Protein AF-A0A7J8ND18-F1 (afdb_monomer_lite)

InterPro domains:
  IPR052965 Pigment-associated catalase-like [PTHR31694] (30-155)

Foldseek 3Di:
DPVPVVVVVVVDDDDDDPPPPPDDDPDVVNQVVLLVCLQLLQVLLQQLCCQQPVGGCCPVPVVLQVPDDREAARHHAPEDPVLSVVSVVSNVVSVVSSVVSVVPYVHDHHHHHHPRQVVVLVVVCVVVVHGDVVGQGLRHYSVSVVVSSVCSVVD

pLDDT: mean 86.58, std 19.14, range [38.84, 98.81]

Structure (mmCIF, N/CA/C/O backbone):
data_AF-A0A7J8ND18-F1
#
_entry.id   AF-A0A7J8ND18-F1
#
loop_
_atom_site.group_PDB
_atom_site.id
_atom_site.type_symbol
_atom_site.label_atom_id
_atom_site.label_alt_id
_atom_site.label_comp_id
_atom_site.label_asym_id
_atom_site.label_entity_id
_atom_site.label_seq_id
_atom_site.pdbx_PDB_ins_code
_atom_site.Cartn_x
_atom_site.Cartn_y
_atom_site.Cartn_z
_atom_site.occupancy
_atom_site.B_iso_or_equiv
_atom_site.auth_seq_id
_atom_site.auth_comp_id
_atom_site.auth_asym_id
_atom_site.auth_atom_id
_atom_site.pdbx_PDB_model_num
ATOM 1 N N . ILE A 1 1 ? -32.021 -15.492 -20.166 1.00 52.62 1 ILE A N 1
ATOM 2 C CA . ILE A 1 1 ? -31.017 -15.597 -21.257 1.00 52.62 1 ILE A CA 1
ATOM 3 C C . ILE A 1 1 ? -30.971 -14.250 -21.975 1.00 52.62 1 ILE A C 1
ATOM 5 O O . ILE A 1 1 ? -31.582 -14.077 -23.013 1.00 52.62 1 ILE A O 1
ATOM 9 N N . VAL A 1 2 ? -30.353 -13.254 -21.334 1.00 46.97 2 VAL A N 1
ATOM 10 C CA . VAL A 1 2 ? -30.198 -11.881 -21.872 1.00 46.97 2 VAL A CA 1
ATOM 11 C C . VAL A 1 2 ? -28.775 -11.345 -21.612 1.00 46.97 2 VAL A C 1
ATOM 13 O O . VAL A 1 2 ? -28.368 -10.350 -22.189 1.00 46.97 2 VAL A O 1
ATOM 16 N N . PHE A 1 3 ? -27.944 -12.071 -20.852 1.00 38.84 3 PHE A N 1
ATOM 17 C CA . PHE A 1 3 ? -26.566 -11.668 -20.536 1.00 38.84 3 PHE A CA 1
ATOM 18 C C . PHE A 1 3 ? -25.488 -12.164 -21.517 1.00 38.84 3 PHE A C 1
ATOM 20 O O . PHE A 1 3 ? -24.337 -11.769 -21.392 1.00 38.84 3 PHE A O 1
ATOM 27 N N . ILE A 1 4 ? -25.834 -12.985 -22.516 1.00 46.16 4 ILE A N 1
ATOM 28 C CA . ILE A 1 4 ? -24.847 -13.510 -23.486 1.00 46.16 4 ILE A CA 1
ATOM 29 C C . ILE A 1 4 ? -24.757 -12.637 -24.753 1.00 46.16 4 ILE A C 1
ATOM 31 O O . ILE A 1 4 ? -23.745 -12.650 -25.447 1.00 46.16 4 ILE A O 1
ATOM 35 N N . SER A 1 5 ? -25.754 -11.788 -25.028 1.00 41.91 5 SER A N 1
ATOM 36 C CA . SER A 1 5 ? -25.752 -10.968 -26.249 1.00 41.91 5 SER A CA 1
ATOM 37 C C . SER A 1 5 ? -24.842 -9.737 -26.186 1.00 41.91 5 SER A C 1
ATOM 39 O O . SER A 1 5 ? -24.478 -9.226 -27.239 1.00 41.91 5 SER A O 1
ATOM 41 N N . SER A 1 6 ? -24.450 -9.260 -24.998 1.00 43.75 6 SER A N 1
ATOM 42 C CA . SER A 1 6 ? -23.570 -8.082 -24.885 1.00 43.75 6 SER A CA 1
ATOM 43 C C . SER A 1 6 ? -22.081 -8.423 -25.020 1.00 43.75 6 SER A C 1
ATOM 45 O O . SER A 1 6 ? -21.260 -7.514 -25.106 1.00 43.75 6 SER A O 1
ATOM 47 N N . PHE A 1 7 ? -21.718 -9.710 -25.040 1.00 42.44 7 PHE A N 1
ATOM 48 C CA . PHE A 1 7 ? -20.319 -10.146 -25.128 1.00 42.44 7 PHE A CA 1
ATOM 49 C C . PHE A 1 7 ? -19.871 -10.454 -26.566 1.00 42.44 7 PHE A C 1
ATOM 51 O O . PHE A 1 7 ? -18.680 -10.491 -26.853 1.00 42.44 7 PHE A O 1
ATOM 58 N N . ILE A 1 8 ? -20.818 -10.629 -27.494 1.00 41.97 8 ILE A N 1
ATOM 59 C CA . ILE A 1 8 ? -20.528 -10.935 -28.905 1.00 41.97 8 ILE A CA 1
ATOM 60 C C . ILE A 1 8 ? -20.434 -9.649 -29.751 1.00 41.97 8 ILE A C 1
ATOM 62 O O . ILE A 1 8 ? -19.750 -9.632 -30.768 1.00 41.97 8 ILE A O 1
ATOM 66 N N . THR A 1 9 ? -21.025 -8.530 -29.319 1.00 41.19 9 THR A N 1
ATOM 67 C CA . THR A 1 9 ? -20.967 -7.253 -30.060 1.00 41.19 9 THR A CA 1
ATOM 68 C C . THR A 1 9 ? -19.680 -6.447 -29.856 1.00 41.19 9 THR A C 1
ATOM 70 O O . THR A 1 9 ? -19.449 -5.510 -30.611 1.00 41.19 9 THR A O 1
ATOM 73 N N . SER A 1 10 ? -18.801 -6.832 -28.922 1.00 39.81 10 SER A N 1
ATOM 74 C CA . SER A 1 10 ? -17.419 -6.310 -28.856 1.00 39.81 10 SER A CA 1
ATOM 75 C C . SER A 1 10 ? -16.422 -7.137 -29.682 1.00 39.81 10 SER A C 1
ATOM 77 O O . SER A 1 10 ? -15.241 -6.806 -29.731 1.00 39.81 10 SER A O 1
ATOM 79 N N . LEU A 1 11 ? -16.884 -8.196 -30.361 1.00 45.31 11 LEU A N 1
ATOM 80 C CA . LEU A 1 11 ? -16.073 -9.075 -31.213 1.00 45.31 11 LEU A CA 1
ATOM 81 C C . LEU A 1 11 ? -16.159 -8.695 -32.704 1.00 45.31 11 LEU A C 1
ATOM 83 O O . LEU A 1 11 ? -16.086 -9.546 -33.584 1.00 45.31 11 LEU A O 1
ATOM 87 N N . LEU A 1 12 ? -16.332 -7.404 -32.985 1.00 42.28 12 LEU A N 1
ATOM 88 C CA . LEU A 1 12 ? -16.217 -6.799 -34.313 1.00 42.28 12 LEU A CA 1
ATOM 89 C C . LEU A 1 12 ? -15.382 -5.521 -34.173 1.00 42.28 12 LEU A C 1
ATOM 91 O O . LEU A 1 12 ? -15.852 -4.408 -34.393 1.00 42.28 12 LEU A O 1
ATOM 95 N N . LEU A 1 13 ? -14.124 -5.689 -33.759 1.00 45.69 13 LEU A N 1
ATOM 96 C CA . LEU A 1 13 ? -13.104 -4.677 -34.015 1.00 45.69 13 LEU A CA 1
ATOM 97 C C . LEU A 1 13 ? -12.993 -4.519 -35.541 1.00 45.69 13 LEU A C 1
ATOM 99 O O . LEU A 1 13 ? -12.847 -5.531 -36.237 1.00 45.69 13 LEU A O 1
ATOM 103 N N . PRO A 1 14 ? -13.057 -3.293 -36.088 1.00 41.94 14 PRO A N 1
ATOM 104 C CA . PRO A 1 14 ? -12.656 -3.069 -37.464 1.00 41.94 14 PRO A CA 1
ATOM 105 C C . PRO A 1 14 ? -11.209 -3.540 -37.600 1.00 41.94 14 PRO A C 1
ATOM 107 O O . PRO A 1 14 ? -10.385 -3.219 -36.744 1.00 41.94 14 PRO A O 1
ATOM 110 N N . SER A 1 15 ? -10.960 -4.335 -38.643 1.00 41.69 15 SER A N 1
ATOM 111 C CA . SER A 1 15 ? -9.657 -4.679 -39.220 1.00 41.69 15 SER A CA 1
ATOM 112 C C . SER A 1 15 ? -8.483 -3.988 -38.533 1.00 41.69 15 SER A C 1
ATOM 114 O O . SER A 1 15 ? -8.320 -2.777 -38.677 1.00 41.69 15 SER A O 1
ATOM 116 N N . ALA A 1 16 ? -7.664 -4.770 -37.824 1.00 46.75 16 ALA A N 1
ATOM 117 C CA . ALA A 1 16 ? -6.378 -4.326 -37.313 1.00 46.75 16 ALA A CA 1
ATOM 118 C C . ALA A 1 16 ? -5.662 -3.511 -38.398 1.00 46.75 16 ALA A C 1
ATOM 120 O O . ALA A 1 16 ? -5.344 -4.031 -39.470 1.00 46.75 16 ALA A O 1
ATOM 121 N N . TYR A 1 17 ? -5.460 -2.220 -38.139 1.00 49.31 17 TYR A N 1
ATOM 122 C CA . TYR A 1 17 ? -4.496 -1.448 -38.901 1.00 49.31 17 TYR A CA 1
ATOM 123 C C . TYR A 1 17 ? -3.160 -2.187 -38.773 1.00 49.31 17 TYR A C 1
ATOM 125 O O . TYR A 1 17 ? -2.837 -2.624 -37.661 1.00 49.31 17 TYR A O 1
ATOM 133 N N . PRO A 1 18 ? -2.398 -2.389 -39.860 1.00 44.91 18 PRO A N 1
ATOM 134 C CA . PRO A 1 18 ? -1.032 -2.853 -39.711 1.00 44.91 18 PRO A CA 1
ATOM 135 C C . PRO A 1 18 ? -0.334 -1.834 -38.811 1.00 44.91 18 PRO A C 1
ATOM 137 O O . PRO A 1 18 ? -0.204 -0.664 -39.168 1.00 44.91 18 PRO A O 1
ATOM 140 N N . LEU A 1 19 ? 0.007 -2.258 -37.593 1.00 47.62 19 LEU A N 1
ATOM 141 C CA . LEU A 1 19 ? 0.832 -1.467 -36.700 1.00 47.62 19 LEU A CA 1
ATOM 142 C C . LEU A 1 19 ? 2.175 -1.368 -37.418 1.00 47.62 19 LEU A C 1
ATOM 144 O O . LEU A 1 19 ? 2.897 -2.364 -37.498 1.00 47.62 19 LEU A O 1
ATOM 148 N N . ASP A 1 20 ? 2.456 -0.211 -38.015 1.00 44.81 20 ASP A N 1
ATOM 149 C CA . ASP A 1 20 ? 3.760 0.060 -38.598 1.00 44.81 20 ASP A CA 1
ATOM 150 C C . ASP A 1 20 ? 4.790 -0.099 -37.481 1.00 44.81 20 ASP A C 1
ATOM 152 O O . ASP A 1 20 ? 4.908 0.719 -36.567 1.00 44.81 20 ASP A O 1
ATOM 156 N N . LEU A 1 21 ? 5.502 -1.224 -37.536 1.00 47.69 21 LEU A N 1
ATOM 157 C CA . LEU A 1 21 ? 6.526 -1.646 -36.594 1.00 47.69 21 LEU A CA 1
ATOM 158 C C . LEU A 1 21 ? 7.816 -0.861 -36.857 1.00 47.69 21 LEU A C 1
ATOM 160 O O . LEU A 1 21 ? 8.890 -1.433 -37.014 1.00 47.69 21 LEU A O 1
ATOM 164 N N . ASN A 1 22 ? 7.706 0.462 -36.933 1.00 42.41 22 ASN A N 1
ATOM 165 C CA . ASN A 1 22 ? 8.839 1.365 -36.889 1.00 42.41 22 ASN A CA 1
ATOM 166 C C . ASN A 1 22 ? 8.890 1.941 -35.475 1.00 42.41 22 ASN A C 1
ATOM 168 O O . ASN A 1 22 ? 8.453 3.056 -35.199 1.0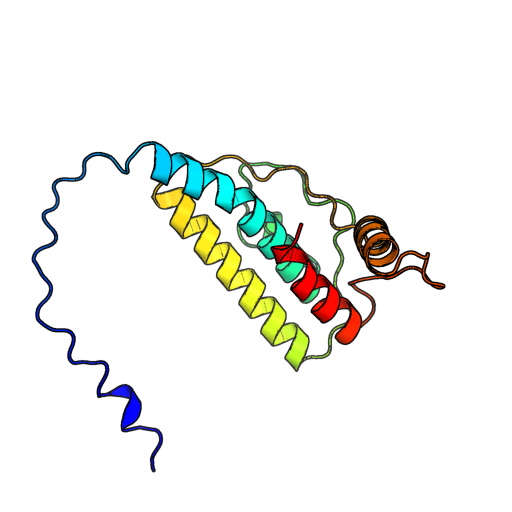0 42.41 22 ASN A O 1
ATOM 172 N N . ALA A 1 23 ? 9.336 1.101 -34.542 1.00 63.66 23 ALA A N 1
ATOM 173 C CA . ALA A 1 23 ? 9.592 1.507 -33.175 1.00 63.66 23 ALA A CA 1
ATOM 174 C C . A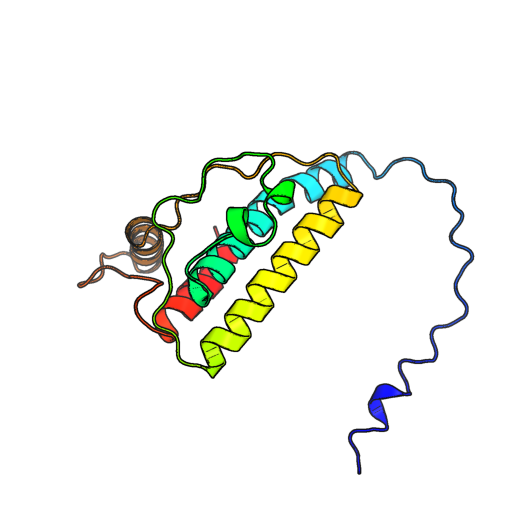LA A 1 23 ? 10.604 2.649 -33.181 1.00 63.66 23 ALA A C 1
ATOM 176 O O . ALA A 1 23 ? 11.783 2.386 -33.373 1.00 63.66 23 ALA A O 1
ATOM 177 N N . THR A 1 24 ? 10.186 3.886 -32.925 1.00 55.75 24 THR A N 1
ATOM 178 C CA . THR A 1 24 ? 11.139 4.920 -32.520 1.00 55.75 24 THR A CA 1
ATOM 179 C C . THR A 1 24 ? 10.456 6.055 -31.780 1.00 55.75 24 THR A C 1
ATOM 181 O O . THR A 1 24 ? 9.785 6.889 -32.377 1.00 55.75 24 THR A O 1
ATOM 184 N N . ILE A 1 25 ? 10.782 6.089 -30.486 1.00 57.69 25 ILE A N 1
ATOM 185 C CA . ILE A 1 25 ? 10.691 7.217 -29.564 1.00 57.69 25 ILE A CA 1
ATOM 186 C C . ILE A 1 25 ? 9.259 7.465 -29.086 1.00 57.69 25 ILE A C 1
ATOM 188 O O . ILE A 1 25 ? 8.532 8.282 -29.642 1.00 57.69 25 ILE A O 1
ATOM 192 N N . LEU A 1 26 ? 8.893 6.810 -27.974 1.00 59.03 26 LEU A N 1
ATOM 193 C CA . LEU A 1 26 ? 8.002 7.482 -27.030 1.00 59.03 26 LEU A CA 1
ATOM 194 C C . LEU A 1 26 ? 8.591 8.879 -26.810 1.00 59.03 26 LEU A C 1
ATOM 196 O O . LEU A 1 26 ? 9.777 8.958 -26.462 1.00 59.03 26 LEU A O 1
ATOM 200 N N . PRO A 1 27 ? 7.832 9.957 -27.066 1.00 67.38 27 PRO A N 1
ATOM 201 C CA . PRO A 1 27 ? 8.244 11.297 -26.692 1.00 67.38 27 PRO A CA 1
ATOM 202 C C . PRO A 1 27 ? 8.844 11.255 -25.287 1.00 67.38 27 PRO A C 1
ATOM 204 O O . PRO A 1 27 ? 8.302 10.585 -24.414 1.00 67.38 27 PRO A O 1
ATOM 207 N N . ILE A 1 28 ? 9.966 11.939 -25.060 1.00 62.88 28 ILE A N 1
ATOM 208 C CA . ILE A 1 28 ? 10.647 11.930 -23.749 1.00 62.88 28 ILE A CA 1
ATOM 209 C C . ILE A 1 28 ? 9.652 12.251 -22.615 1.00 62.88 28 ILE A C 1
ATOM 211 O O . ILE A 1 28 ? 9.689 11.627 -21.562 1.00 62.88 28 ILE A O 1
ATOM 215 N N . PHE A 1 29 ? 8.689 13.134 -22.895 1.00 62.56 29 PHE A N 1
ATOM 216 C CA . PHE A 1 29 ? 7.576 13.459 -22.006 1.00 62.56 29 PHE A CA 1
ATOM 217 C C . PHE A 1 29 ? 6.713 12.247 -21.597 1.00 62.56 29 PHE A C 1
ATOM 219 O O . PHE A 1 29 ? 6.344 12.123 -20.432 1.00 62.56 29 PHE A O 1
ATOM 226 N N . ASP A 1 30 ? 6.428 11.331 -22.522 1.00 79.62 30 ASP A N 1
ATOM 227 C CA . ASP A 1 30 ? 5.645 10.125 -22.240 1.00 79.62 30 ASP A CA 1
ATOM 228 C C . ASP A 1 30 ? 6.448 9.136 -21.381 1.00 79.62 30 ASP A C 1
ATOM 230 O O . ASP A 1 30 ? 5.874 8.438 -20.548 1.00 79.62 30 ASP A O 1
ATOM 234 N N . VAL A 1 31 ? 7.780 9.103 -21.528 1.00 83.62 31 VAL A N 1
ATOM 235 C CA . VAL A 1 31 ? 8.662 8.295 -20.667 1.00 83.62 31 VAL A CA 1
ATOM 236 C C . VAL A 1 31 ? 8.654 8.827 -19.237 1.00 83.62 31 VAL A C 1
ATOM 238 O O . VAL A 1 31 ? 8.441 8.044 -18.312 1.00 83.62 31 VAL A O 1
ATOM 241 N N . ASP A 1 32 ? 8.827 10.137 -19.054 1.00 85.75 32 ASP A N 1
ATOM 242 C CA . ASP A 1 32 ? 8.846 10.759 -17.726 1.00 85.75 32 ASP A CA 1
ATOM 243 C C . ASP A 1 32 ? 7.499 10.593 -17.005 1.00 85.75 32 ASP A C 1
ATOM 245 O O . ASP A 1 32 ? 7.466 10.295 -15.811 1.00 85.75 32 ASP A O 1
ATOM 249 N N . LEU A 1 33 ? 6.379 10.719 -17.727 1.00 87.38 33 LEU A N 1
ATOM 250 C CA . LEU A 1 33 ? 5.041 10.513 -17.168 1.00 87.38 33 LEU A CA 1
ATOM 251 C C . LEU A 1 33 ? 4.821 9.057 -16.729 1.00 87.38 33 LEU A C 1
ATOM 253 O O . LEU A 1 33 ? 4.295 8.800 -15.643 1.00 87.38 33 LEU A O 1
ATOM 257 N N . LEU A 1 34 ? 5.249 8.099 -17.554 1.00 88.31 34 LEU A N 1
ATOM 258 C CA . LEU A 1 34 ? 5.173 6.678 -17.224 1.00 88.31 34 LEU A CA 1
ATOM 259 C C . LEU A 1 34 ? 6.073 6.328 -16.038 1.00 88.31 34 LEU A C 1
ATOM 261 O O . LEU A 1 34 ? 5.646 5.606 -15.138 1.00 88.31 34 LEU A O 1
ATOM 265 N N . GLU A 1 35 ? 7.293 6.854 -15.982 1.00 89.75 35 GLU A N 1
ATOM 266 C CA . GLU A 1 35 ? 8.160 6.652 -14.825 1.00 89.75 35 GLU A CA 1
ATOM 267 C C . GLU A 1 35 ? 7.556 7.290 -13.572 1.00 89.75 35 GLU A C 1
ATOM 269 O O . GLU A 1 35 ? 7.465 6.616 -12.549 1.00 89.75 35 GLU A O 1
ATOM 274 N N . PHE A 1 36 ? 7.036 8.516 -13.642 1.00 89.62 36 PHE A N 1
ATOM 275 C CA . PHE A 1 36 ? 6.357 9.148 -12.510 1.00 89.62 36 PHE A CA 1
ATOM 276 C C . PHE A 1 36 ? 5.229 8.270 -11.949 1.00 89.62 36 PHE A C 1
ATOM 278 O O . PHE A 1 36 ? 5.169 8.067 -10.730 1.00 89.62 36 PHE A O 1
ATOM 285 N N . SER A 1 37 ? 4.406 7.683 -12.829 1.00 91.88 37 SER A N 1
ATOM 286 C CA . SER A 1 37 ? 3.293 6.812 -12.431 1.00 91.88 37 SER A CA 1
ATOM 287 C C . SER A 1 37 ? 3.737 5.588 -11.623 1.00 91.88 37 SER A C 1
ATOM 289 O O . SER A 1 37 ? 3.019 5.179 -10.715 1.00 91.88 37 SER A O 1
ATOM 291 N N . LEU A 1 38 ? 4.959 5.069 -11.832 1.00 94.81 38 LEU A N 1
ATOM 292 C CA . LEU A 1 38 ? 5.465 3.910 -11.082 1.00 94.81 38 LEU A CA 1
ATOM 293 C C . LEU A 1 38 ? 5.472 4.124 -9.565 1.00 94.81 38 LEU A C 1
ATOM 295 O O . LEU A 1 38 ? 5.362 3.145 -8.832 1.00 94.81 38 LEU A O 1
ATOM 299 N N . ASN A 1 39 ? 5.598 5.363 -9.077 1.00 94.19 39 ASN A N 1
ATOM 300 C CA . ASN A 1 39 ? 5.519 5.634 -7.638 1.00 94.19 39 ASN A CA 1
ATOM 301 C C . ASN A 1 39 ? 4.168 5.199 -7.060 1.00 94.19 39 ASN A C 1
ATOM 303 O O . ASN A 1 39 ? 4.137 4.507 -6.041 1.00 94.19 39 ASN A O 1
ATOM 307 N N . LEU A 1 40 ? 3.080 5.574 -7.737 1.00 94.38 40 LEU A N 1
ATOM 308 C CA . LEU A 1 40 ? 1.718 5.256 -7.322 1.00 94.38 40 LEU A CA 1
ATOM 309 C C . LEU A 1 40 ? 1.446 3.758 -7.458 1.00 94.38 40 LEU A C 1
ATOM 311 O O . LEU A 1 40 ? 0.952 3.130 -6.531 1.00 94.38 40 LEU A O 1
ATOM 315 N N . GLU A 1 41 ? 1.883 3.165 -8.563 1.00 96.19 41 GLU A N 1
ATOM 316 C CA . GLU A 1 41 ? 1.708 1.736 -8.828 1.00 96.19 41 GLU A CA 1
ATOM 317 C C . GLU A 1 41 ? 2.397 0.865 -7.763 1.00 96.19 41 GLU A C 1
ATOM 319 O O . GLU A 1 41 ? 1.837 -0.120 -7.283 1.00 96.19 41 GLU A O 1
ATOM 324 N N . TYR A 1 42 ? 3.609 1.237 -7.326 1.00 97.38 42 TYR A N 1
ATOM 325 C CA . TYR A 1 42 ? 4.273 0.553 -6.214 1.00 97.38 42 TYR A CA 1
ATOM 326 C C . TYR A 1 42 ? 3.537 0.742 -4.885 1.00 97.38 42 TYR A C 1
ATOM 328 O O . TYR A 1 42 ? 3.444 -0.214 -4.111 1.00 97.38 42 TYR A O 1
ATOM 336 N N . LEU A 1 43 ? 3.053 1.958 -4.616 1.00 96.94 43 LEU A N 1
ATOM 337 C CA . LEU A 1 43 ? 2.305 2.291 -3.406 1.00 96.94 43 LEU A CA 1
ATOM 338 C C . LEU A 1 43 ? 1.035 1.441 -3.299 1.00 96.94 43 LEU A C 1
ATOM 340 O O . LEU A 1 43 ? 0.825 0.775 -2.285 1.00 96.94 43 LEU A O 1
ATOM 344 N N . GLU A 1 44 ? 0.230 1.422 -4.357 1.00 97.69 44 GLU A N 1
ATOM 345 C CA . GLU A 1 44 ? -1.024 0.678 -4.421 1.00 97.69 44 GLU A CA 1
ATOM 346 C C . GLU A 1 44 ? -0.788 -0.835 -4.387 1.00 97.69 44 GLU A C 1
ATOM 348 O O . GLU A 1 44 ? -1.429 -1.539 -3.603 1.00 97.69 44 GLU A O 1
ATOM 353 N N . ALA A 1 45 ? 0.182 -1.344 -5.158 1.00 98.12 45 ALA A N 1
ATOM 354 C CA . ALA A 1 45 ? 0.503 -2.767 -5.163 1.00 98.12 45 ALA A CA 1
ATOM 355 C C . ALA A 1 45 ? 0.882 -3.268 -3.766 1.00 98.12 45 ALA A C 1
ATOM 357 O O . ALA A 1 45 ? 0.314 -4.255 -3.296 1.00 98.12 45 ALA A O 1
ATOM 358 N N . ASP A 1 46 ? 1.812 -2.601 -3.077 1.00 98.19 46 ASP A N 1
ATOM 359 C CA . ASP A 1 46 ? 2.190 -3.019 -1.728 1.00 98.19 46 ASP A CA 1
ATOM 360 C C . ASP A 1 46 ? 1.036 -2.843 -0.741 1.00 98.19 46 ASP A C 1
ATOM 362 O O . ASP A 1 46 ? 0.783 -3.757 0.045 1.00 98.19 46 ASP A O 1
ATOM 366 N N . PHE A 1 47 ? 0.299 -1.731 -0.789 1.00 98.56 47 PHE A N 1
ATOM 367 C CA . PHE A 1 47 ? -0.819 -1.498 0.124 1.00 98.56 47 PHE A CA 1
ATOM 368 C C . PHE A 1 47 ? -1.908 -2.573 0.000 1.00 98.56 47 PHE A C 1
ATOM 370 O O . PHE A 1 47 ? -2.311 -3.164 1.006 1.00 98.56 47 PHE A O 1
ATOM 377 N N . PHE A 1 48 ? -2.347 -2.892 -1.219 1.00 98.75 48 PHE A N 1
ATOM 378 C CA . PHE A 1 48 ? -3.388 -3.895 -1.448 1.00 98.75 48 PHE A CA 1
ATOM 379 C C . PHE A 1 48 ? -2.906 -5.323 -1.175 1.00 98.75 48 PHE A C 1
ATOM 381 O O . PHE A 1 48 ? -3.619 -6.104 -0.535 1.00 98.75 48 PHE A O 1
ATOM 388 N N . LEU A 1 49 ? -1.686 -5.675 -1.595 1.00 98.81 49 LEU A N 1
ATOM 389 C CA . LEU A 1 49 ? -1.125 -7.002 -1.332 1.00 98.81 49 LEU A CA 1
ATOM 390 C C . LEU A 1 49 ? -0.911 -7.234 0.167 1.00 98.81 49 LEU A C 1
ATOM 392 O O . LEU A 1 49 ? -1.307 -8.285 0.675 1.00 98.81 49 LEU A O 1
ATOM 396 N N . PHE A 1 50 ? -0.362 -6.260 0.902 1.00 98.75 50 PHE A N 1
ATOM 397 C CA . PHE A 1 50 ? -0.266 -6.369 2.357 1.00 98.75 50 PHE A CA 1
ATOM 398 C C . PHE A 1 50 ? -1.645 -6.428 2.996 1.00 98.75 50 PHE A C 1
ATOM 400 O O . PHE A 1 50 ? -1.880 -7.350 3.773 1.00 98.75 50 PHE A O 1
ATOM 407 N N . GLY A 1 51 ? -2.571 -5.545 2.616 1.00 98.69 51 GLY A N 1
ATOM 408 C CA . GLY A 1 51 ? -3.938 -5.543 3.130 1.00 98.69 51 GLY A CA 1
ATOM 409 C C . GLY A 1 51 ? -4.606 -6.913 3.041 1.00 98.69 51 GLY A C 1
ATOM 410 O O . GLY A 1 51 ? -5.196 -7.367 4.020 1.00 98.69 51 GLY A O 1
ATOM 411 N N . SER A 1 52 ? -4.441 -7.619 1.918 1.00 98.75 52 SER A N 1
ATOM 412 C CA . SER A 1 52 ? -5.055 -8.935 1.731 1.00 98.75 52 SER A CA 1
ATOM 413 C C . SER A 1 52 ? -4.226 -10.121 2.253 1.00 98.75 52 SER A C 1
ATOM 415 O O . SER A 1 52 ? -4.729 -11.003 2.956 1.00 98.75 52 SER A O 1
ATOM 417 N N . LEU A 1 53 ? -2.939 -10.183 1.909 1.00 98.56 53 LEU A N 1
ATOM 418 C CA . LEU A 1 53 ? -2.084 -11.353 2.148 1.00 98.56 53 LEU A CA 1
ATOM 419 C C . LEU A 1 53 ? -1.202 -11.211 3.392 1.00 98.56 53 LEU A C 1
ATOM 421 O O . LEU A 1 53 ? -0.702 -12.212 3.910 1.00 98.56 53 LEU A O 1
ATOM 425 N N . GLY A 1 54 ? -0.987 -9.985 3.867 1.00 98.44 54 GLY A N 1
ATOM 426 C CA . GLY A 1 54 ? 0.041 -9.647 4.853 1.00 98.44 54 GLY A CA 1
ATOM 427 C C . GLY A 1 54 ? 1.461 -9.660 4.289 1.00 98.44 54 GLY A C 1
ATOM 428 O O . GLY A 1 54 ? 2.414 -9.748 5.058 1.00 98.44 54 GLY A O 1
ATOM 429 N N . ARG A 1 55 ? 1.611 -9.659 2.959 1.00 97.94 55 ARG A N 1
ATOM 430 C CA . ARG A 1 55 ? 2.892 -9.730 2.242 1.00 97.94 55 ARG A CA 1
ATOM 431 C 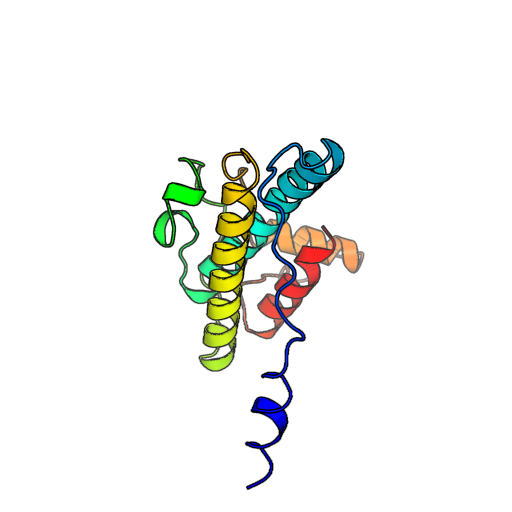C . ARG A 1 55 ? 2.777 -8.925 0.948 1.00 97.94 55 ARG A C 1
ATOM 433 O O . ARG A 1 55 ? 1.729 -8.981 0.316 1.00 97.94 55 ARG A O 1
ATOM 440 N N . GLY A 1 56 ? 3.839 -8.226 0.559 1.00 97.69 56 GLY A N 1
ATOM 441 C CA . GLY A 1 56 ? 3.842 -7.330 -0.603 1.00 97.69 56 GLY A CA 1
ATOM 442 C C . GLY A 1 56 ? 4.583 -7.868 -1.825 1.00 97.69 56 GLY A C 1
ATOM 443 O O . GLY A 1 56 ? 4.757 -9.080 -2.013 1.00 97.69 56 GLY A O 1
ATOM 444 N N . LEU A 1 57 ? 5.059 -6.938 -2.651 1.00 98.12 57 LEU A N 1
ATOM 445 C CA . LEU A 1 57 ? 5.760 -7.215 -3.905 1.00 98.12 57 LEU A CA 1
ATOM 446 C C . LEU A 1 57 ? 7.011 -8.076 -3.724 1.00 98.12 57 LEU A C 1
ATOM 448 O O . LEU A 1 57 ? 7.296 -8.901 -4.588 1.00 98.12 57 LEU A O 1
ATOM 452 N N . ASP A 1 58 ? 7.715 -7.953 -2.597 1.00 97.12 58 ASP A N 1
ATOM 453 C CA . ASP A 1 58 ? 8.925 -8.738 -2.308 1.00 97.12 58 ASP A CA 1
ATOM 454 C C . ASP A 1 58 ? 8.662 -10.252 -2.276 1.00 97.12 58 ASP A C 1
ATOM 456 O O . ASP A 1 58 ? 9.569 -11.053 -2.488 1.00 97.12 58 ASP A O 1
ATOM 460 N N . MET A 1 59 ? 7.413 -10.660 -2.046 1.00 97.06 59 MET A N 1
ATOM 461 C CA . MET A 1 59 ? 7.005 -12.060 -2.088 1.00 97.06 59 MET A CA 1
ATOM 462 C C . MET A 1 59 ? 6.266 -12.414 -3.383 1.00 97.06 59 MET A C 1
ATOM 464 O O . MET A 1 59 ? 6.496 -13.476 -3.957 1.00 97.06 59 MET A O 1
ATOM 468 N N . VAL A 1 60 ? 5.364 -11.541 -3.835 1.00 97.56 60 VAL A N 1
ATOM 469 C CA . VAL A 1 60 ? 4.460 -11.827 -4.961 1.00 97.56 60 VAL A CA 1
ATOM 470 C C . VAL A 1 60 ? 5.158 -11.665 -6.313 1.00 97.56 60 VAL A C 1
ATOM 472 O O . VAL A 1 60 ? 4.882 -12.414 -7.250 1.00 97.56 60 VAL A O 1
ATOM 475 N N . ALA A 1 61 ? 6.061 -10.691 -6.433 1.00 96.94 61 ALA A N 1
ATOM 476 C CA . ALA A 1 61 ? 6.776 -10.376 -7.663 1.00 96.94 61 ALA A CA 1
ATOM 477 C C . ALA A 1 61 ? 8.142 -9.711 -7.367 1.00 96.94 61 ALA A C 1
ATOM 479 O O . ALA A 1 61 ? 8.363 -8.567 -7.775 1.00 96.94 61 ALA A O 1
ATOM 480 N N . PRO A 1 62 ? 9.087 -10.410 -6.704 1.00 95.19 62 PRO A N 1
ATOM 481 C CA . PRO A 1 62 ? 10.337 -9.824 -6.193 1.00 95.19 62 PRO A CA 1
ATOM 482 C C . PRO A 1 62 ? 11.179 -9.119 -7.265 1.00 95.19 62 PRO A C 1
ATOM 484 O O . PRO A 1 62 ? 11.797 -8.087 -7.017 1.00 95.19 62 PRO A O 1
ATOM 487 N N . ASN A 1 63 ? 11.155 -9.623 -8.500 1.00 95.31 63 ASN A N 1
ATOM 488 C CA . ASN A 1 63 ? 11.880 -9.015 -9.618 1.00 95.31 63 ASN A CA 1
ATOM 489 C C . ASN A 1 63 ? 11.422 -7.573 -9.914 1.00 95.31 63 ASN A C 1
ATOM 491 O O . ASN A 1 63 ? 12.184 -6.778 -10.467 1.00 95.31 63 ASN A O 1
ATOM 495 N N . LEU A 1 64 ? 10.188 -7.213 -9.544 1.00 95.88 64 LEU A N 1
ATOM 496 C CA . LEU A 1 64 ? 9.655 -5.873 -9.759 1.00 95.88 64 LEU A CA 1
ATOM 497 C C . LEU A 1 64 ? 10.203 -4.858 -8.760 1.00 95.88 64 LEU A C 1
ATOM 499 O O . LEU A 1 64 ? 10.336 -3.699 -9.144 1.00 95.88 64 LEU A O 1
ATOM 503 N N . THR A 1 65 ? 10.589 -5.259 -7.547 1.00 94.19 65 THR A N 1
ATOM 504 C CA . THR A 1 65 ? 11.129 -4.320 -6.550 1.00 94.19 65 THR A CA 1
ATOM 505 C C . THR A 1 65 ? 12.586 -3.958 -6.823 1.00 94.19 65 THR A C 1
ATOM 507 O O . THR A 1 65 ? 13.032 -2.908 -6.380 1.00 94.19 65 THR A O 1
ATOM 510 N N . ARG A 1 66 ? 13.317 -4.766 -7.611 1.00 91.75 66 ARG A N 1
ATOM 511 C CA . ARG A 1 66 ? 14.757 -4.594 -7.903 1.00 91.75 66 ARG A CA 1
ATOM 512 C C . ARG A 1 66 ? 15.618 -4.504 -6.630 1.00 91.75 66 ARG A C 1
ATOM 514 O O . ARG A 1 66 ? 16.589 -3.756 -6.592 1.00 91.75 66 ARG A O 1
ATOM 521 N N . GLY A 1 67 ? 15.267 -5.286 -5.607 1.00 89.56 67 GLY A N 1
ATOM 522 C CA . GLY A 1 67 ? 16.024 -5.365 -4.352 1.00 89.56 67 GLY A CA 1
ATOM 523 C C . GLY A 1 67 ? 15.748 -4.224 -3.371 1.00 89.56 67 GLY A C 1
ATOM 524 O O . GLY A 1 67 ? 16.487 -4.072 -2.401 1.00 89.56 67 GLY A O 1
ATOM 525 N N . SER A 1 68 ? 14.708 -3.421 -3.612 1.00 92.75 68 SER A N 1
ATOM 526 C CA . SER A 1 68 ? 14.289 -2.370 -2.688 1.00 92.75 68 SER A CA 1
ATOM 527 C C . SER A 1 68 ? 13.846 -2.914 -1.323 1.00 92.75 68 SER A C 1
ATOM 529 O O . SER A 1 68 ? 13.249 -3.989 -1.258 1.00 92.75 68 SER A O 1
ATOM 531 N N . PRO A 1 69 ? 14.073 -2.163 -0.232 1.00 95.00 69 PRO A N 1
ATOM 532 C CA . PRO A 1 69 ? 13.665 -2.557 1.117 1.00 95.00 69 PRO A CA 1
ATOM 533 C C . PRO A 1 69 ? 12.134 -2.603 1.272 1.00 95.00 69 PRO A C 1
ATOM 535 O O . PRO A 1 69 ? 11.458 -1.721 0.742 1.00 95.00 69 PRO A O 1
ATOM 538 N N . PRO A 1 70 ? 11.555 -3.589 1.990 1.00 95.75 70 PRO A N 1
ATOM 539 C CA . PRO A 1 70 ? 10.104 -3.759 2.161 1.00 95.75 70 PRO A CA 1
ATOM 540 C C . PRO A 1 70 ? 9.429 -2.509 2.752 1.00 95.75 70 PRO A C 1
ATOM 542 O O . PRO A 1 70 ? 10.089 -1.717 3.430 1.00 95.75 70 PRO A O 1
ATOM 545 N N . PRO A 1 71 ? 8.124 -2.294 2.501 1.00 97.56 71 PRO A N 1
ATOM 546 C CA . PRO A 1 71 ? 7.428 -1.122 3.022 1.00 97.56 71 PRO A CA 1
ATOM 547 C C . PRO A 1 71 ? 7.383 -1.146 4.558 1.00 97.56 71 PRO A C 1
ATOM 549 O O . PRO A 1 71 ? 7.228 -2.199 5.181 1.00 97.56 71 PRO A O 1
ATOM 552 N N . ILE A 1 72 ? 7.504 0.025 5.179 1.00 98.56 72 ILE A N 1
ATOM 553 C CA . ILE A 1 72 ? 7.483 0.173 6.636 1.00 98.56 72 ILE A CA 1
ATOM 554 C C . ILE A 1 72 ? 6.038 0.083 7.125 1.00 98.56 72 ILE A C 1
ATOM 556 O O . ILE A 1 72 ? 5.150 0.741 6.590 1.00 98.56 72 ILE A O 1
ATOM 560 N N . GLY A 1 73 ? 5.800 -0.726 8.159 1.00 98.00 73 GLY A N 1
ATOM 561 C CA . GLY A 1 73 ? 4.533 -0.750 8.898 1.00 98.00 73 GLY A CA 1
ATOM 562 C C . GLY A 1 73 ? 3.312 -1.282 8.139 1.00 98.00 73 GLY A C 1
ATOM 563 O O . GLY A 1 73 ? 2.211 -1.236 8.696 1.00 98.00 73 GLY A O 1
ATOM 564 N N . ALA A 1 74 ? 3.501 -1.802 6.922 1.00 98.06 74 ALA A N 1
ATOM 565 C CA . ALA A 1 74 ? 2.462 -2.474 6.153 1.00 98.06 74 ALA A CA 1
ATOM 566 C C . ALA A 1 74 ? 1.988 -3.744 6.875 1.00 98.06 74 ALA A C 1
ATOM 568 O O . ALA A 1 74 ? 2.794 -4.501 7.421 1.00 98.06 74 ALA A O 1
ATOM 569 N N . GLN A 1 75 ? 0.678 -3.981 6.901 1.00 98.62 75 GLN A N 1
ATOM 570 C CA . GLN A 1 75 ? 0.069 -5.048 7.697 1.00 98.62 75 GLN A CA 1
ATOM 571 C C . GLN A 1 75 ? -1.047 -5.752 6.932 1.00 98.62 75 GLN A C 1
ATOM 573 O O . GLN A 1 75 ? -1.649 -5.193 6.018 1.00 98.62 75 GLN A O 1
ATOM 578 N N . LYS A 1 76 ? -1.356 -6.980 7.361 1.00 98.69 76 LYS A N 1
ATOM 579 C CA . LYS A 1 76 ? -2.594 -7.641 6.956 1.00 98.69 76 LYS A CA 1
ATOM 580 C C . LYS A 1 76 ? -3.783 -6.918 7.575 1.00 98.69 76 LYS A C 1
ATOM 582 O O . LYS A 1 76 ? -3.832 -6.763 8.794 1.00 98.69 76 LYS A O 1
ATOM 587 N N . ALA A 1 77 ? -4.735 -6.508 6.746 1.00 98.75 77 ALA A N 1
ATOM 588 C CA . ALA A 1 77 ? -5.964 -5.890 7.208 1.00 98.75 77 ALA A CA 1
ATOM 589 C C . ALA A 1 77 ? -6.955 -6.949 7.709 1.00 98.75 77 ALA A C 1
ATOM 591 O O . ALA A 1 77 ? -7.017 -8.076 7.211 1.00 98.75 77 ALA A O 1
ATOM 592 N N . ASN A 1 78 ? -7.761 -6.571 8.696 1.00 98.75 78 ASN A N 1
ATOM 593 C CA . ASN A 1 78 ? -8.874 -7.378 9.174 1.00 98.75 78 ASN A CA 1
ATOM 594 C C . ASN A 1 78 ? -10.077 -7.218 8.230 1.00 98.75 78 ASN A C 1
ATOM 596 O O . ASN A 1 78 ? -10.979 -6.420 8.482 1.00 98.75 78 ASN A O 1
ATOM 600 N N . LEU A 1 79 ? -10.038 -7.934 7.107 1.00 98.75 79 LEU A N 1
ATOM 601 C CA . LEU A 1 79 ? -11.061 -7.881 6.064 1.00 98.75 79 LEU A CA 1
ATOM 602 C C . LEU A 1 79 ? -11.964 -9.116 6.100 1.00 98.75 79 LEU A C 1
ATOM 604 O O . LEU A 1 79 ? -11.498 -10.229 6.353 1.00 98.75 79 LEU A O 1
ATOM 608 N N . ASP A 1 80 ? -13.246 -8.938 5.777 1.00 98.62 80 ASP A N 1
ATOM 609 C CA . ASP A 1 80 ? -14.120 -10.073 5.478 1.00 98.62 80 ASP A CA 1
ATOM 610 C C . ASP A 1 80 ? -13.708 -10.782 4.175 1.00 98.62 80 ASP A C 1
ATOM 612 O O . ASP A 1 80 ? -12.911 -10.277 3.384 1.00 98.62 80 ASP A O 1
ATOM 616 N N . GLY A 1 81 ? -14.246 -11.983 3.942 1.00 98.38 81 GLY A N 1
ATOM 617 C CA . GLY A 1 81 ? -13.823 -12.818 2.815 1.00 98.38 81 GLY A CA 1
ATOM 618 C C . GLY A 1 81 ? -14.048 -12.183 1.438 1.00 98.38 81 GLY A C 1
ATOM 619 O O . GLY A 1 81 ? -13.209 -12.348 0.552 1.00 98.38 81 GLY A O 1
ATOM 620 N N . ILE A 1 82 ? -15.145 -11.440 1.259 1.00 98.44 82 ILE A N 1
ATOM 621 C CA . ILE A 1 82 ? -15.486 -10.807 -0.024 1.00 98.44 82 ILE A CA 1
ATOM 622 C C . ILE A 1 82 ? -14.564 -9.615 -0.265 1.00 98.44 82 ILE A C 1
ATOM 624 O O . ILE A 1 82 ? -13.908 -9.541 -1.303 1.00 98.44 82 ILE A O 1
ATOM 628 N N . THR A 1 83 ? -14.468 -8.719 0.714 1.00 98.56 83 THR A N 1
ATOM 629 C CA . THR A 1 83 ? -13.624 -7.523 0.666 1.00 98.56 83 THR A CA 1
ATOM 630 C C . THR A 1 83 ? -12.168 -7.922 0.470 1.00 98.56 83 THR A C 1
ATOM 632 O O . THR A 1 83 ? -11.508 -7.407 -0.426 1.00 98.56 83 THR A O 1
ATOM 635 N N . ASN A 1 84 ? -11.683 -8.916 1.217 1.00 98.75 84 ASN A N 1
ATOM 636 C CA . ASN A 1 84 ? -10.339 -9.458 1.046 1.00 98.75 84 ASN A CA 1
ATOM 637 C C . ASN A 1 84 ? -10.094 -9.971 -0.381 1.00 98.75 84 ASN A C 1
ATOM 639 O O . ASN A 1 84 ? -9.043 -9.700 -0.957 1.00 98.75 84 ASN A O 1
ATOM 643 N N . GLY A 1 85 ? -11.055 -10.699 -0.959 1.00 98.75 85 GLY A N 1
ATOM 644 C CA . GLY A 1 85 ? -10.957 -11.208 -2.328 1.00 98.75 85 GLY A CA 1
ATOM 645 C C . GLY A 1 85 ? -10.881 -10.098 -3.378 1.00 98.75 85 GLY A C 1
ATOM 646 O O . GLY A 1 85 ? -10.119 -10.220 -4.335 1.00 98.75 85 GLY A O 1
ATOM 647 N N . VAL A 1 86 ? -11.625 -9.005 -3.191 1.00 98.62 86 VAL A N 1
ATOM 648 C CA . VAL A 1 86 ? -11.578 -7.829 -4.076 1.00 98.62 86 VAL A CA 1
ATOM 649 C C . VAL A 1 86 ? -10.254 -7.077 -3.924 1.00 98.62 86 VAL A C 1
ATOM 651 O O . VAL A 1 86 ? -9.599 -6.799 -4.925 1.00 98.62 86 VAL A O 1
ATOM 654 N N . ILE A 1 87 ? -9.808 -6.815 -2.693 1.00 98.69 87 ILE A N 1
ATOM 655 C CA . ILE A 1 87 ? -8.527 -6.138 -2.432 1.00 98.69 87 ILE A CA 1
ATOM 656 C C . ILE A 1 87 ? -7.346 -6.939 -2.992 1.00 98.69 87 ILE A C 1
ATOM 658 O O . ILE A 1 87 ? -6.425 -6.359 -3.565 1.00 98.69 87 ILE A O 1
ATOM 662 N N . LEU A 1 88 ? -7.387 -8.272 -2.917 1.00 98.75 88 LEU A N 1
ATOM 663 C CA . LEU A 1 88 ? -6.376 -9.113 -3.556 1.00 98.75 88 LEU A CA 1
ATOM 664 C C . LEU A 1 88 ? -6.333 -8.917 -5.076 1.00 98.75 88 LEU A C 1
ATOM 666 O O . LEU A 1 88 ? -5.255 -8.843 -5.665 1.00 98.75 88 LEU A O 1
ATOM 670 N N . GLN A 1 89 ? -7.501 -8.834 -5.719 1.00 98.69 89 GLN A N 1
ATOM 671 C CA . GLN A 1 89 ? -7.580 -8.591 -7.158 1.00 98.69 89 GLN A CA 1
ATOM 672 C C . GLN A 1 89 ? -7.011 -7.223 -7.528 1.00 98.69 89 GLN A C 1
ATOM 674 O O . GLN A 1 89 ? -6.328 -7.136 -8.545 1.00 98.69 89 GLN A O 1
ATOM 679 N N . PHE A 1 90 ? -7.235 -6.188 -6.712 1.00 98.25 90 PHE A N 1
ATOM 680 C CA . PHE A 1 90 ? -6.606 -4.879 -6.915 1.00 98.25 90 PHE A CA 1
ATOM 681 C C . PHE A 1 90 ? -5.086 -5.001 -6.834 1.00 98.25 90 PHE A C 1
ATOM 683 O O . PHE A 1 90 ? -4.402 -4.653 -7.789 1.00 98.25 90 PHE A O 1
ATOM 690 N N . GLY A 1 91 ? -4.553 -5.643 -5.789 1.00 98.50 91 GLY A N 1
ATOM 691 C CA . GLY A 1 91 ? -3.110 -5.875 -5.670 1.00 98.50 91 GLY A CA 1
ATOM 692 C C . GLY A 1 91 ? -2.501 -6.562 -6.899 1.00 98.50 91 GLY A C 1
ATOM 693 O O . GLY A 1 91 ? -1.449 -6.147 -7.382 1.00 98.50 91 GLY A O 1
ATOM 694 N N . TYR A 1 92 ? -3.169 -7.571 -7.470 1.00 98.75 92 TYR A N 1
ATOM 695 C CA . TYR A 1 92 ? -2.699 -8.214 -8.703 1.00 98.75 92 TYR A CA 1
ATOM 696 C C . TYR A 1 92 ? -2.812 -7.340 -9.957 1.00 98.75 92 TYR A C 1
ATOM 698 O O . TYR A 1 92 ? -1.976 -7.484 -10.854 1.00 98.75 92 TYR A O 1
ATOM 706 N N . GLN A 1 93 ? -3.804 -6.450 -10.038 1.00 98.44 93 GLN A N 1
ATOM 707 C CA . GLN A 1 93 ? -3.912 -5.486 -11.136 1.00 98.44 93 GLN A CA 1
ATOM 708 C C . GLN A 1 93 ? -2.721 -4.527 -11.128 1.00 98.44 93 GLN A C 1
ATOM 710 O O . GLN A 1 93 ? -2.070 -4.382 -12.164 1.00 98.44 93 GLN A O 1
ATOM 715 N N . GLU A 1 94 ? -2.351 -4.000 -9.961 1.00 97.94 94 GLU A N 1
ATOM 716 C CA . GLU A 1 94 ? -1.202 -3.097 -9.825 1.00 97.94 94 GLU A CA 1
ATOM 717 C C . GLU A 1 94 ? 0.128 -3.810 -10.125 1.00 97.94 94 GLU A C 1
ATOM 719 O O . GLU A 1 94 ? 0.984 -3.289 -10.838 1.00 97.94 94 GLU A O 1
ATOM 724 N N . VAL A 1 95 ? 0.286 -5.085 -9.730 1.00 98.50 95 VAL A N 1
ATOM 725 C CA . VAL A 1 95 ? 1.429 -5.906 -10.189 1.00 98.50 95 VAL A CA 1
ATOM 726 C C . VAL A 1 95 ? 1.486 -5.984 -11.722 1.00 98.50 95 VAL A C 1
ATOM 728 O O . VAL A 1 95 ? 2.573 -5.960 -12.310 1.00 98.50 95 VAL A O 1
ATOM 731 N N . GLY A 1 96 ? 0.333 -6.114 -12.380 1.00 97.88 96 GLY A N 1
ATOM 732 C CA . GLY A 1 96 ? 0.215 -6.107 -13.837 1.00 97.88 96 GLY A CA 1
ATOM 733 C C . GLY A 1 96 ? 0.612 -4.768 -14.457 1.00 97.88 96 GLY A C 1
ATOM 734 O O . GLY A 1 96 ? 1.370 -4.755 -15.429 1.00 97.88 96 GLY A O 1
ATOM 735 N N . ARG A 1 97 ? 0.168 -3.650 -13.877 1.00 96.69 97 ARG A N 1
ATOM 736 C CA . ARG A 1 97 ? 0.502 -2.296 -14.339 1.00 96.69 97 ARG A CA 1
ATOM 737 C C . ARG A 1 97 ? 1.985 -1.978 -14.191 1.00 96.69 97 ARG A C 1
ATOM 739 O O . ARG A 1 97 ? 2.605 -1.569 -15.172 1.00 96.69 97 ARG A O 1
ATOM 746 N N . ILE A 1 98 ? 2.603 -2.308 -13.052 1.00 97.50 98 ILE A N 1
ATOM 747 C CA . ILE A 1 98 ? 4.060 -2.179 -12.865 1.00 97.50 98 ILE A CA 1
ATOM 748 C C . ILE A 1 98 ? 4.814 -2.945 -13.962 1.00 97.50 98 ILE A C 1
ATOM 750 O O . ILE A 1 98 ? 5.770 -2.425 -14.538 1.00 97.50 98 ILE A O 1
ATOM 754 N N . LYS A 1 99 ? 4.398 -4.183 -14.276 1.00 96.75 99 LYS A N 1
ATOM 755 C CA . LYS A 1 99 ? 5.004 -4.972 -15.365 1.00 96.75 99 LYS A CA 1
ATOM 756 C C . LYS A 1 99 ? 4.842 -4.282 -16.714 1.00 96.75 99 LYS A C 1
ATOM 758 O O . LYS A 1 99 ? 5.813 -4.193 -17.457 1.00 96.75 99 LYS A O 1
ATOM 763 N N . ALA A 1 100 ? 3.637 -3.810 -17.026 1.00 94.69 100 ALA A N 1
ATOM 764 C CA . ALA A 1 100 ? 3.344 -3.153 -18.293 1.00 94.69 100 ALA A CA 1
ATOM 765 C C . ALA A 1 100 ? 4.214 -1.906 -18.490 1.00 94.69 100 ALA A C 1
ATOM 767 O O . ALA A 1 100 ? 4.878 -1.787 -19.516 1.00 94.69 100 ALA A O 1
ATOM 768 N N . ILE A 1 101 ? 4.297 -1.039 -17.480 1.00 93.00 101 ILE A N 1
ATOM 769 C CA . ILE A 1 101 ? 5.109 0.179 -17.542 1.00 93.00 101 ILE A CA 1
ATOM 770 C C . ILE A 1 101 ? 6.596 -0.174 -17.680 1.00 93.00 101 ILE A C 1
ATOM 772 O O . ILE A 1 101 ? 7.270 0.326 -18.576 1.00 93.00 101 ILE A O 1
ATOM 776 N N . LYS A 1 102 ? 7.118 -1.107 -16.876 1.00 93.19 102 LYS A N 1
ATOM 777 C CA . LYS A 1 102 ? 8.542 -1.506 -16.920 1.00 93.19 102 LYS A CA 1
ATOM 778 C C . LYS A 1 102 ? 8.950 -2.286 -18.175 1.00 93.19 102 LYS A C 1
ATOM 780 O O . LYS A 1 102 ? 10.143 -2.478 -18.392 1.00 93.19 102 LYS A O 1
ATOM 785 N N . ASN A 1 103 ? 7.991 -2.745 -18.979 1.00 91.94 103 ASN A N 1
ATOM 786 C CA . ASN A 1 103 ? 8.258 -3.299 -20.309 1.00 91.94 103 ASN A CA 1
ATOM 787 C C . ASN A 1 103 ? 8.446 -2.204 -21.370 1.00 91.94 103 ASN A C 1
ATOM 789 O O . ASN A 1 103 ? 8.950 -2.488 -22.453 1.00 91.94 103 ASN A O 1
ATOM 793 N N . VAL A 1 104 ? 8.020 -0.978 -21.069 1.00 89.81 104 VAL A N 1
ATOM 794 C CA . VAL A 1 104 ? 8.023 0.165 -21.985 1.00 89.81 104 VAL A CA 1
ATOM 795 C C . VAL A 1 104 ? 9.130 1.157 -21.626 1.00 89.81 104 VAL A C 1
ATOM 797 O O . VAL A 1 104 ? 9.829 1.648 -22.509 1.00 89.81 104 VAL A O 1
ATOM 800 N N . VAL A 1 105 ? 9.324 1.423 -20.332 1.00 90.94 105 VAL A N 1
ATOM 801 C CA . VAL A 1 105 ? 10.345 2.342 -19.811 1.00 90.94 105 VAL A CA 1
ATOM 802 C C . VAL A 1 105 ? 11.379 1.612 -18.962 1.00 90.94 105 VAL A C 1
ATOM 804 O O . VAL A 1 105 ? 11.138 0.520 -18.442 1.00 90.94 105 VAL A O 1
ATOM 807 N N . ARG A 1 106 ? 12.547 2.236 -18.768 1.00 90.94 106 ARG A N 1
ATOM 808 C CA . ARG A 1 106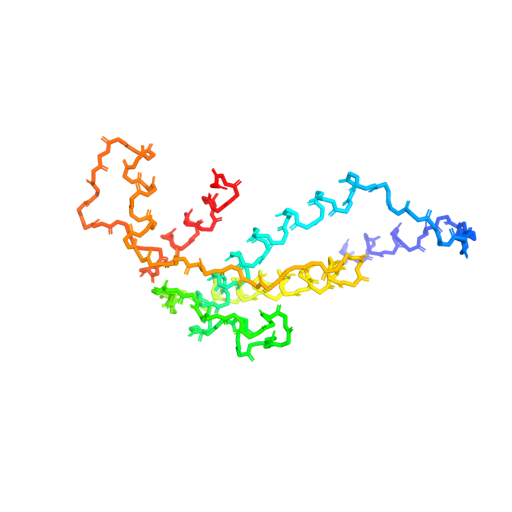 ? 13.598 1.695 -17.895 1.00 90.94 106 ARG A CA 1
ATOM 809 C C . ARG A 1 106 ? 13.071 1.514 -16.470 1.00 90.94 106 ARG A C 1
ATOM 811 O O . ARG A 1 106 ? 13.348 0.479 -15.845 1.00 90.94 106 ARG A O 1
ATOM 818 N N . GLY A 1 107 ? 12.347 2.508 -15.957 1.00 91.75 107 GLY A N 1
ATOM 819 C CA . GLY A 1 107 ? 11.796 2.535 -14.609 1.00 91.75 107 GLY A CA 1
ATOM 820 C C . GLY A 1 107 ? 12.870 2.519 -13.520 1.00 91.75 107 GLY A C 1
ATOM 821 O O . GLY A 1 107 ? 14.069 2.338 -13.766 1.00 91.75 107 GLY A O 1
ATOM 822 N N . PHE A 1 108 ? 12.433 2.620 -12.270 1.00 93.88 108 PHE A N 1
ATOM 823 C CA . PHE A 1 108 ? 13.308 2.636 -11.096 1.00 93.88 108 PHE A CA 1
ATOM 824 C C . PHE A 1 108 ? 12.924 1.546 -10.080 1.00 93.88 108 PHE A C 1
ATOM 826 O O . PHE A 1 108 ? 11.846 0.943 -10.188 1.00 93.88 108 PHE A O 1
ATOM 833 N N . PRO A 1 109 ? 13.837 1.191 -9.152 1.00 95.00 109 PRO A N 1
ATOM 834 C CA . PRO A 1 109 ? 13.510 0.340 -8.010 1.00 95.00 109 PRO A CA 1
ATOM 835 C C . PRO A 1 109 ? 12.386 0.957 -7.183 1.00 95.00 109 PRO A C 1
ATOM 837 O O . PRO A 1 109 ? 12.287 2.175 -7.107 1.00 95.00 109 PRO A O 1
ATOM 840 N N . ARG A 1 110 ? 11.562 0.138 -6.535 1.00 96.50 110 ARG A N 1
ATOM 841 C CA . ARG A 1 110 ? 10.493 0.649 -5.668 1.00 96.50 110 ARG A CA 1
ATOM 842 C C . ARG A 1 110 ? 11.069 1.601 -4.597 1.00 96.50 110 ARG A C 1
ATOM 844 O O . ARG A 1 110 ? 12.051 1.221 -3.957 1.00 96.50 110 ARG A O 1
ATOM 851 N N . PRO A 1 111 ? 10.517 2.807 -4.380 1.00 94.94 111 PRO A N 1
ATOM 852 C CA . PRO A 1 111 ? 10.985 3.683 -3.308 1.00 94.94 111 PRO A CA 1
ATOM 853 C C . PRO A 1 111 ? 10.664 3.082 -1.932 1.00 94.94 111 PRO A C 1
ATOM 855 O O . PRO A 1 111 ? 9.793 2.223 -1.806 1.00 94.94 111 PRO A O 1
ATOM 858 N N . GLN A 1 112 ? 11.350 3.528 -0.878 1.00 96.25 112 GLN A N 1
ATOM 859 C CA . GLN A 1 112 ? 10.970 3.140 0.482 1.00 96.25 112 GLN A CA 1
ATOM 860 C C . GLN A 1 112 ? 9.613 3.766 0.814 1.00 96.25 112 GLN A C 1
ATOM 862 O O . GLN A 1 112 ? 9.503 4.980 0.956 1.00 96.25 112 GLN A O 1
ATOM 867 N N . LEU A 1 113 ? 8.595 2.924 0.956 1.00 96.38 113 LEU A N 1
ATOM 868 C CA . LEU A 1 113 ? 7.250 3.345 1.334 1.00 96.38 113 LEU A CA 1
ATOM 869 C C . LEU A 1 113 ? 7.068 3.245 2.849 1.00 96.38 113 LEU A C 1
ATOM 871 O O . LEU A 1 113 ? 7.576 2.306 3.473 1.00 96.38 113 LEU A O 1
ATOM 875 N N . ASP A 1 114 ? 6.306 4.176 3.419 1.00 97.44 114 ASP A N 1
ATOM 876 C CA . ASP A 1 114 ? 5.780 4.095 4.780 1.00 97.44 114 ASP A CA 1
ATOM 877 C C . ASP A 1 114 ? 4.264 3.898 4.707 1.00 97.44 114 ASP A C 1
ATOM 879 O O . ASP A 1 114 ? 3.505 4.824 4.437 1.00 97.44 114 ASP A O 1
ATOM 883 N N . LEU A 1 115 ? 3.839 2.655 4.917 1.00 97.62 115 LEU A N 1
ATOM 884 C CA . LEU A 1 115 ? 2.440 2.238 4.921 1.00 97.62 115 LEU A CA 1
ATOM 885 C C . LEU A 1 115 ? 1.941 2.008 6.354 1.00 97.62 115 LEU A C 1
ATOM 887 O O . LEU A 1 115 ? 0.993 1.254 6.580 1.00 97.62 115 LEU A O 1
ATOM 891 N N . SER A 1 116 ? 2.598 2.600 7.350 1.00 98.19 116 SER A N 1
ATOM 892 C CA . SER A 1 116 ? 2.237 2.415 8.749 1.00 98.19 116 SER A CA 1
ATOM 893 C C . SER A 1 116 ? 0.910 3.103 9.084 1.00 98.19 116 SER A C 1
ATOM 895 O O . SER A 1 116 ? 0.556 4.139 8.522 1.00 98.19 116 SER A O 1
ATOM 897 N N . ALA A 1 117 ? 0.163 2.545 10.041 1.00 98.06 117 ALA A N 1
ATOM 898 C CA . ALA A 1 117 ? -1.079 3.162 10.511 1.00 98.06 117 ALA A CA 1
ATOM 899 C C . ALA A 1 117 ? -0.908 4.634 10.962 1.00 98.06 117 ALA A C 1
ATOM 901 O O . ALA A 1 117 ? -1.760 5.442 10.599 1.00 98.06 117 ALA A O 1
ATOM 902 N N . PRO A 1 118 ? 0.182 5.033 11.658 1.00 97.94 118 PRO A N 1
ATOM 903 C CA . PRO A 1 118 ? 0.444 6.440 11.973 1.00 97.94 118 PRO A CA 1
ATOM 904 C C . PRO A 1 118 ? 0.525 7.370 10.753 1.00 97.94 118 PRO A C 1
ATOM 906 O O . PRO A 1 118 ? 0.047 8.501 10.828 1.00 97.94 118 PRO A O 1
ATOM 909 N N . THR A 1 119 ? 1.086 6.912 9.630 1.00 96.38 119 THR A N 1
ATOM 910 C CA . THR A 1 119 ? 1.157 7.702 8.389 1.00 96.38 119 THR A CA 1
ATOM 911 C C . THR A 1 119 ? -0.239 7.995 7.848 1.00 96.38 119 THR A C 1
ATOM 913 O O . THR A 1 119 ? -0.569 9.149 7.580 1.00 96.38 119 THR A O 1
ATOM 916 N N . PHE A 1 120 ? -1.103 6.978 7.785 1.00 96.75 120 PHE A N 1
ATOM 917 C CA . PHE A 1 120 ? -2.503 7.157 7.390 1.00 96.75 120 PHE A CA 1
ATOM 918 C C . PHE A 1 120 ? -3.296 8.002 8.395 1.00 96.75 120 PHE A C 1
ATOM 920 O O . PHE A 1 120 ? -4.113 8.824 7.984 1.00 96.75 120 PHE A O 1
ATOM 927 N N . ALA A 1 121 ? -3.042 7.844 9.699 1.00 97.19 121 ALA A N 1
ATOM 928 C CA . ALA A 1 121 ? -3.659 8.672 10.732 1.00 97.19 121 ALA A CA 1
ATOM 929 C C . ALA A 1 121 ? -3.358 10.152 10.520 1.00 97.19 121 ALA A C 1
ATOM 931 O O . ALA A 1 121 ? -4.279 10.958 10.512 1.00 97.19 121 ALA A O 1
ATOM 932 N N . LYS A 1 122 ? -2.097 10.497 10.241 1.00 95.81 122 LYS A N 1
ATOM 933 C CA . LYS A 1 122 ? -1.695 11.879 9.970 1.00 95.81 122 LYS A CA 1
ATOM 934 C C . LYS A 1 122 ? -2.451 12.485 8.783 1.00 95.81 122 LYS A C 1
ATOM 936 O O . LYS A 1 122 ? -2.890 13.626 8.881 1.00 95.81 122 LYS A O 1
ATOM 941 N N . VAL A 1 123 ? -2.615 11.736 7.690 1.00 94.00 123 VAL A N 1
ATOM 942 C CA . VAL A 1 123 ? -3.357 12.200 6.501 1.00 94.00 123 VAL A CA 1
ATOM 943 C C . VAL A 1 123 ? -4.832 12.431 6.832 1.00 94.00 123 VAL A C 1
ATOM 945 O O . VAL A 1 123 ? -5.385 13.472 6.484 1.00 94.00 123 VAL A O 1
ATOM 948 N N . ILE A 1 124 ? -5.465 11.495 7.544 1.00 95.19 124 ILE A N 1
ATOM 949 C CA . ILE A 1 124 ? -6.859 11.640 7.976 1.00 95.19 124 ILE A CA 1
ATOM 950 C C . ILE A 1 124 ? -7.029 12.832 8.912 1.00 95.19 124 ILE A C 1
ATOM 952 O O . ILE A 1 124 ? -7.922 13.642 8.686 1.00 95.19 124 ILE A O 1
ATOM 956 N N . ASP A 1 125 ? -6.168 12.963 9.920 1.00 96.19 125 ASP A N 1
ATOM 957 C CA . ASP A 1 125 ? -6.224 14.044 10.901 1.00 96.19 125 ASP A CA 1
ATOM 958 C C . ASP A 1 125 ? -6.107 15.417 10.220 1.00 96.19 125 ASP A C 1
ATOM 960 O O . ASP A 1 125 ? -6.823 16.349 10.584 1.00 96.19 125 ASP A O 1
ATOM 964 N N . GLN A 1 126 ? -5.256 15.528 9.191 1.00 93.75 126 GLN A N 1
ATOM 965 C CA . GLN A 1 126 ? -5.142 16.722 8.349 1.00 93.75 126 GLN A CA 1
ATOM 966 C C . GLN A 1 126 ? -6.404 16.974 7.517 1.00 93.75 126 GLN A C 1
ATOM 968 O O . GLN A 1 126 ? -6.843 18.115 7.412 1.00 93.75 126 GLN A O 1
ATOM 973 N N . ALA A 1 127 ? -7.006 15.929 6.946 1.00 91.75 127 ALA A N 1
ATOM 974 C CA . ALA A 1 127 ? -8.211 16.054 6.129 1.00 91.75 127 ALA A CA 1
ATOM 975 C C . ALA A 1 127 ? -9.445 16.500 6.935 1.00 91.75 127 ALA A C 1
ATOM 977 O O . ALA A 1 127 ? -10.337 17.142 6.383 1.00 91.75 127 ALA A O 1
ATOM 978 N N . ILE A 1 128 ? -9.507 16.166 8.229 1.00 92.81 128 ILE A N 1
ATOM 979 C CA . ILE A 1 128 ? -10.638 16.499 9.115 1.00 92.81 128 ILE A CA 1
ATOM 980 C C . ILE A 1 128 ? -10.325 17.604 10.138 1.00 92.81 128 ILE A C 1
ATOM 982 O O . ILE A 1 128 ? -11.176 17.899 10.979 1.00 92.81 128 ILE A O 1
ATOM 986 N N . ASP A 1 129 ? -9.117 18.172 10.086 1.00 95.81 129 ASP A N 1
ATOM 987 C CA . ASP A 1 129 ? -8.596 19.230 10.967 1.00 95.81 129 ASP A CA 1
ATOM 988 C C . ASP A 1 129 ? -8.641 18.903 12.477 1.00 95.81 129 ASP A C 1
ATOM 990 O O . ASP A 1 129 ? -8.879 19.763 13.326 1.00 95.81 129 ASP A O 1
ATOM 994 N N . ARG A 1 130 ? -8.450 17.627 12.842 1.00 96.12 130 ARG A N 1
ATOM 995 C CA . ARG A 1 130 ? -8.318 17.176 14.242 1.00 96.12 130 ARG A CA 1
ATOM 996 C C . ARG A 1 130 ? -7.819 15.731 14.346 1.00 96.12 130 ARG A C 1
ATOM 998 O O . ARG A 1 130 ? -8.160 14.924 13.486 1.00 96.12 130 ARG A O 1
ATOM 1005 N N . PRO A 1 131 ? -7.140 15.353 15.445 1.00 96.50 131 PRO A N 1
ATOM 1006 C CA . PRO A 1 131 ? -6.795 13.961 15.701 1.00 96.50 131 PRO A CA 1
ATOM 1007 C C . PRO A 1 131 ? -8.012 13.105 16.073 1.00 96.50 131 PRO A C 1
ATOM 1009 O O . PRO A 1 131 ? -8.821 13.491 16.925 1.00 96.5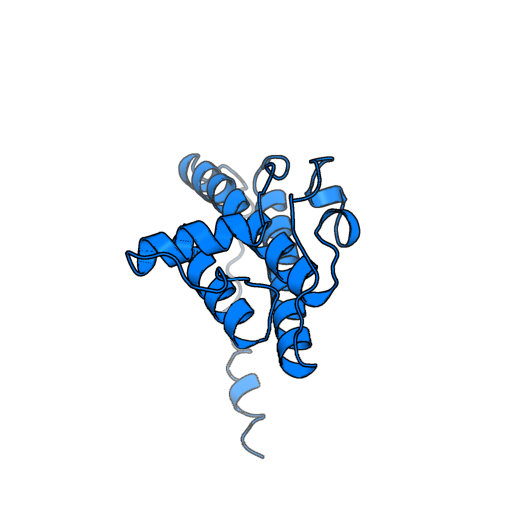0 131 PRO A O 1
ATOM 1012 N N . LEU A 1 132 ? -8.121 11.912 15.483 1.00 95.44 132 LEU A N 1
ATOM 1013 C CA . LEU A 1 132 ? -9.090 10.897 15.915 1.00 95.44 132 LEU A CA 1
ATOM 1014 C C . LEU A 1 132 ? -8.644 10.170 17.196 1.00 95.44 132 LEU A C 1
ATOM 1016 O O . LEU A 1 132 ? -7.456 9.972 17.451 1.00 95.44 132 LEU A O 1
ATOM 1020 N N . GLN A 1 133 ? -9.617 9.736 18.004 1.00 95.38 133 GLN A N 1
ATOM 1021 C CA . GLN A 1 133 ? -9.394 8.909 19.196 1.00 95.38 133 GLN A CA 1
ATOM 1022 C C . GLN A 1 133 ? -10.315 7.675 19.154 1.00 95.38 133 GLN A C 1
ATOM 1024 O O . GLN A 1 133 ? -11.524 7.827 19.341 1.00 95.38 133 GLN A O 1
ATOM 1029 N N . PRO A 1 134 ? -9.782 6.460 18.915 1.00 96.19 134 PRO A N 1
ATOM 1030 C CA . PRO A 1 134 ? -8.374 6.153 18.623 1.00 96.19 134 PRO A CA 1
ATOM 1031 C C . PRO A 1 134 ? -7.910 6.709 17.256 1.00 96.19 134 PRO A C 1
ATOM 1033 O O . PRO A 1 134 ? -8.762 7.004 16.414 1.00 96.19 134 PRO A O 1
ATOM 1036 N N . PRO A 1 135 ? -6.586 6.831 17.008 1.00 97.94 135 PRO A N 1
ATOM 1037 C CA . PRO A 1 135 ? -6.059 7.243 15.706 1.00 97.94 135 PRO A CA 1
ATOM 1038 C C . PRO A 1 135 ? -6.564 6.345 14.574 1.00 97.94 135 PRO A C 1
ATOM 1040 O O . PRO A 1 135 ? -6.778 5.144 14.775 1.00 97.94 135 PRO A O 1
ATOM 1043 N N . PHE A 1 136 ? -6.727 6.907 13.374 1.00 98.12 136 PHE A N 1
ATOM 1044 C CA . PHE A 1 136 ? -7.159 6.123 12.220 1.00 98.12 136 PHE A CA 1
ATOM 1045 C C . PHE A 1 136 ? -6.163 4.997 11.922 1.00 98.12 136 PHE A C 1
ATOM 1047 O O . PHE A 1 136 ? -4.957 5.213 11.839 1.00 98.12 136 PHE A O 1
ATOM 1054 N N . ASN A 1 137 ? -6.679 3.786 11.733 1.00 98.44 137 ASN A N 1
ATOM 1055 C CA . ASN A 1 137 ? -5.877 2.631 11.361 1.00 98.44 137 ASN A CA 1
ATOM 1056 C C . ASN A 1 137 ? -6.482 1.986 10.107 1.00 98.44 137 ASN A C 1
ATOM 1058 O O . ASN A 1 137 ? -7.570 1.409 10.205 1.00 98.44 137 ASN A O 1
ATOM 1062 N N . PRO A 1 138 ? -5.789 2.025 8.953 1.00 98.25 138 PRO A N 1
ATOM 1063 C CA . PRO A 1 138 ? -6.314 1.477 7.705 1.00 98.25 138 PRO A CA 1
ATOM 1064 C C . PRO A 1 138 ? -6.534 -0.041 7.787 1.00 98.25 138 PRO A C 1
ATOM 1066 O O . PRO A 1 138 ? -7.384 -0.575 7.089 1.00 98.25 138 PRO A O 1
ATOM 1069 N N . TYR A 1 139 ? -5.829 -0.750 8.672 1.00 98.75 139 TYR A N 1
ATOM 1070 C CA . TYR A 1 139 ? -5.862 -2.212 8.768 1.00 98.75 139 TYR A CA 1
ATOM 1071 C C . TYR A 1 139 ? -6.945 -2.751 9.719 1.00 98.75 139 TYR A C 1
ATOM 1073 O O . TYR A 1 139 ? -7.085 -3.965 9.865 1.00 98.75 139 TYR A O 1
ATOM 1081 N N . ALA A 1 140 ? -7.705 -1.877 10.388 1.00 98.50 140 ALA A N 1
ATOM 1082 C CA . ALA A 1 140 ? -8.579 -2.266 11.497 1.00 98.50 140 ALA A CA 1
ATOM 1083 C C . ALA A 1 140 ? -9.837 -3.050 11.081 1.00 98.50 140 ALA A C 1
ATOM 1085 O O . ALA A 1 140 ? -10.293 -3.918 11.829 1.00 98.50 140 ALA A O 1
ATOM 1086 N N . ASN A 1 141 ? -10.432 -2.714 9.935 1.00 98.50 141 ASN A N 1
ATOM 1087 C CA . ASN A 1 141 ? -11.659 -3.322 9.414 1.00 98.50 141 ASN A CA 1
ATOM 1088 C C . ASN A 1 141 ? -11.871 -2.939 7.935 1.00 98.50 141 ASN A C 1
ATOM 1090 O O . ASN A 1 141 ? -11.167 -2.076 7.407 1.00 98.50 141 ASN A O 1
ATOM 1094 N N . ASN A 1 142 ? -12.889 -3.528 7.299 1.00 98.50 142 ASN A N 1
ATOM 1095 C CA . ASN A 1 142 ? -13.286 -3.232 5.917 1.00 98.50 142 ASN A CA 1
ATOM 1096 C C . ASN A 1 142 ? -13.411 -1.730 5.619 1.00 98.50 142 ASN A C 1
ATOM 1098 O O . ASN A 1 142 ? -12.869 -1.249 4.629 1.00 98.50 142 ASN A O 1
ATOM 1102 N N . VAL A 1 143 ? -14.144 -0.991 6.456 1.00 98.00 143 VAL A N 1
ATOM 1103 C CA . VAL A 1 143 ? -14.480 0.416 6.199 1.00 98.00 143 VAL A CA 1
ATOM 1104 C C . VAL A 1 143 ? -13.227 1.278 6.266 1.00 98.00 143 VAL A C 1
ATOM 1106 O O . VAL A 1 143 ? -12.976 2.062 5.356 1.00 98.00 143 VAL A O 1
ATOM 1109 N N . SER A 1 144 ? -12.404 1.096 7.300 1.00 97.94 144 SER A N 1
ATOM 1110 C CA . SER A 1 144 ? -11.133 1.810 7.430 1.00 97.94 144 SER A CA 1
ATOM 1111 C C . SER A 1 144 ? -10.199 1.526 6.253 1.00 97.94 144 SER A C 1
ATOM 1113 O O . SER A 1 144 ? -9.587 2.452 5.728 1.00 97.94 144 SER A O 1
ATOM 1115 N N . PHE A 1 145 ? -10.137 0.278 5.783 1.00 98.50 145 PHE A N 1
ATOM 1116 C CA . PHE A 1 145 ? -9.285 -0.075 4.649 1.00 98.50 145 PHE A CA 1
ATOM 1117 C C . PHE A 1 145 ? -9.775 0.545 3.338 1.00 98.50 145 PHE A C 1
ATOM 1119 O O . PHE A 1 145 ? -8.976 1.074 2.573 1.00 98.50 145 PHE A O 1
ATOM 1126 N N . LEU A 1 146 ? -11.088 0.535 3.086 1.00 97.75 146 LEU A N 1
ATOM 1127 C CA . LEU A 1 146 ? -11.673 1.134 1.882 1.00 97.75 146 LEU A CA 1
ATOM 1128 C C . LEU A 1 146 ? -11.557 2.663 1.872 1.00 97.75 146 LEU A C 1
ATOM 1130 O O . LEU A 1 146 ? -11.318 3.243 0.817 1.00 97.75 146 LEU A O 1
ATOM 1134 N N . ILE A 1 147 ? -11.667 3.316 3.033 1.00 96.44 147 ILE A N 1
ATOM 1135 C CA . ILE A 1 147 ? -11.379 4.752 3.159 1.00 96.44 147 ILE A CA 1
ATOM 1136 C C . ILE A 1 147 ? -9.916 5.018 2.804 1.00 96.44 147 ILE A C 1
ATOM 1138 O O . ILE A 1 147 ? -9.638 5.896 1.996 1.00 96.44 147 ILE A O 1
ATOM 1142 N N . ALA A 1 148 ? -8.984 4.237 3.352 1.00 96.81 148 ALA A N 1
ATOM 1143 C CA . ALA A 1 148 ? -7.565 4.380 3.048 1.00 96.81 148 ALA A CA 1
ATOM 1144 C C . ALA A 1 148 ? -7.255 4.139 1.561 1.00 96.81 148 ALA A C 1
ATOM 1146 O O . ALA A 1 148 ? -6.530 4.925 0.960 1.00 96.81 148 ALA A O 1
ATOM 1147 N N . ALA A 1 149 ? -7.869 3.122 0.950 1.00 96.25 149 ALA A N 1
ATOM 1148 C CA . ALA A 1 149 ? -7.769 2.856 -0.483 1.00 96.25 149 ALA A CA 1
ATOM 1149 C C . ALA A 1 149 ? -8.262 4.040 -1.330 1.00 96.25 149 ALA A C 1
ATOM 1151 O O . ALA A 1 149 ? -7.659 4.364 -2.346 1.00 96.25 149 ALA A O 1
ATOM 1152 N N . HIS A 1 150 ? -9.332 4.714 -0.899 1.00 92.44 150 HIS A N 1
ATOM 1153 C CA . HIS A 1 150 ? -9.851 5.893 -1.589 1.00 92.44 150 HIS A CA 1
ATOM 1154 C C . HIS A 1 150 ? -8.947 7.127 -1.453 1.00 92.44 150 HIS A C 1
ATOM 1156 O O . HIS A 1 150 ? -9.015 8.011 -2.299 1.00 92.44 150 HIS A O 1
ATOM 1162 N N . LEU A 1 151 ? -8.112 7.209 -0.413 1.00 88.12 151 LEU A N 1
ATOM 1163 C CA . LEU A 1 151 ? -7.212 8.347 -0.193 1.00 88.12 151 LEU A CA 1
ATOM 1164 C C . LEU A 1 151 ? -5.950 8.299 -1.052 1.00 88.12 151 LEU A C 1
ATOM 1166 O O . LEU A 1 151 ? -5.411 9.35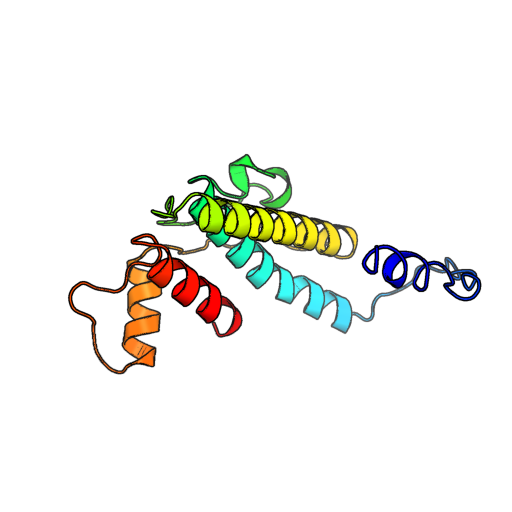3 -1.371 1.00 88.12 151 LEU A O 1
ATOM 1170 N N . ILE A 1 152 ? -5.475 7.102 -1.404 1.00 87.81 152 ILE A N 1
ATOM 1171 C CA . ILE A 1 152 ? -4.196 6.908 -2.103 1.00 87.81 152 ILE A CA 1
ATOM 1172 C C . ILE A 1 152 ? -4.078 7.717 -3.413 1.00 87.81 152 ILE A C 1
ATOM 1174 O O . ILE A 1 152 ? -3.024 8.302 -3.634 1.00 87.81 152 ILE A O 1
ATOM 1178 N N . PRO A 1 153 ? -5.122 7.862 -4.248 1.00 81.75 153 PRO A N 1
ATOM 1179 C CA . PRO A 1 153 ? -5.030 8.689 -5.454 1.00 81.75 153 PRO A CA 1
ATOM 1180 C C . PRO A 1 153 ? -4.865 10.203 -5.220 1.00 81.75 153 PRO A C 1
ATOM 1182 O O . PRO A 1 153 ? -4.657 10.936 -6.184 1.00 81.75 153 PRO A O 1
ATOM 1185 N N . TYR A 1 154 ? -5.014 10.693 -3.983 1.00 76.69 154 TYR A N 1
ATOM 1186 C CA . TYR A 1 154 ? -4.974 12.124 -3.645 1.00 76.69 154 TYR A CA 1
ATOM 1187 C C . TYR A 1 154 ? -3.698 12.561 -2.910 1.00 76.69 154 TYR A C 1
ATOM 1189 O O . TYR A 1 154 ? -3.612 13.724 -2.506 1.00 76.69 154 TYR A O 1
ATOM 1197 N N . VAL A 1 155 ? -2.744 11.648 -2.697 1.00 64.00 155 VAL A N 1
ATOM 1198 C CA . VAL A 1 155 ? -1.450 11.925 -2.045 1.00 64.00 155 VAL A CA 1
ATOM 1199 C C . VAL A 1 155 ? -0.302 12.062 -3.034 1.00 64.00 155 VAL A C 1
ATOM 1201 O O . VAL A 1 155 ? -0.376 11.480 -4.137 1.00 64.00 155 VAL A O 1
#

Sequence (155 aa):
IVFISSFITSLLLPSAYPLDLNATILPIFDVDLLEFSLNLEYLEADFFLFGSLGRGLDMVAPNLTRGSPPPIGAQKANLDGITNGVILQFGYQEVGRIKAIKNVVRGFPRPQLDLSAPTFAKVIDQAIDRPLQPPFNPYANNVSFLIAAHLIPYV

Organism: NCBI:txid34289

Secondary structure (DSSP, 8-state):
--SSTTTTTTS----------------HHHHHHHHHHHHHHHHHHHHHHHHHHS--HHHH-HHHHTTPPPPBT-------HHHHHHHHHHHHHHHHHHHHHHTTS---PPP--B--HHHHHHHHHHHTTS--SSPP-TTSSHHHHHHHHHHGGG-

Radius of gyration: 19.24 Å; chains: 1; bounding box: 47×35×59 Å